Protein AF-A0A972LUA3-F1 (afdb_monomer_lite)

Radius of gyration: 12.93 Å; chains: 1; bounding box: 34×19×26 Å

Secondary structure (DSSP, 8-state):
-TT-TT----EEES-BS-HHHHHH-S---S-GGGPPTTGGGT--HHHHHHHHGGGT-EEES-B-SSPPP-

Structure (mmCIF, N/CA/C/O backbone):
data_AF-A0A972LUA3-F1
#
_entry.id   AF-A0A972LUA3-F1
#
loop_
_atom_site.group_PDB
_atom_site.id
_atom_site.type_symbol
_atom_site.label_atom_id
_atom_site.label_alt_id
_atom_site.label_comp_id
_atom_site.label_asym_id
_atom_site.label_ent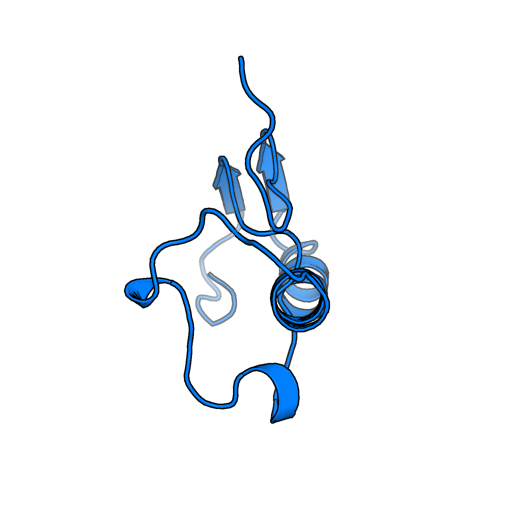ity_id
_atom_site.label_seq_id
_atom_site.pdbx_PDB_ins_code
_atom_site.Cartn_x
_atom_site.Cartn_y
_atom_site.Cartn_z
_atom_site.occupancy
_atom_site.B_iso_or_equiv
_atom_site.auth_seq_id
_atom_site.auth_comp_id
_atom_site.auth_asym_id
_atom_site.auth_atom_id
_atom_site.pdbx_PDB_model_num
ATOM 1 N N . ALA A 1 1 ? -8.345 -3.872 5.461 1.00 89.38 1 ALA A N 1
ATOM 2 C CA . ALA A 1 1 ? -9.120 -2.700 5.928 1.00 89.38 1 ALA A CA 1
ATOM 3 C C . ALA A 1 1 ? -10.249 -2.330 4.968 1.00 89.38 1 ALA A C 1
ATOM 5 O O . ALA A 1 1 ? -11.367 -2.166 5.431 1.00 89.38 1 ALA A O 1
ATOM 6 N N . LEU A 1 2 ? -9.985 -2.238 3.656 1.00 93.31 2 LEU A N 1
ATOM 7 C CA . LEU A 1 2 ? -10.997 -1.866 2.657 1.00 93.31 2 LEU A CA 1
ATOM 8 C C . LEU A 1 2 ? -12.221 -2.800 2.663 1.00 93.31 2 LEU A C 1
ATOM 10 O O . LEU A 1 2 ? -13.347 -2.336 2.759 1.00 93.31 2 LEU A O 1
ATOM 14 N N . LEU A 1 3 ? -11.979 -4.114 2.672 1.00 95.44 3 LEU A N 1
ATOM 15 C CA . LEU A 1 3 ? -13.022 -5.152 2.675 1.00 95.44 3 LEU A CA 1
ATOM 16 C C . LEU A 1 3 ? -13.579 -5.481 4.074 1.00 95.44 3 LEU A C 1
ATOM 18 O O . LEU A 1 3 ? -14.399 -6.378 4.218 1.00 95.44 3 LEU A O 1
ATOM 22 N N . ALA A 1 4 ? -13.088 -4.811 5.118 1.00 96.00 4 ALA A N 1
ATOM 23 C CA . ALA A 1 4 ? -13.465 -5.084 6.501 1.00 96.00 4 ALA A CA 1
ATOM 24 C C . ALA A 1 4 ? -14.367 -3.953 7.002 1.00 96.00 4 ALA A C 1
ATOM 26 O O . ALA A 1 4 ? -13.877 -2.892 7.404 1.00 96.00 4 ALA A O 1
ATOM 27 N N . GLU A 1 5 ? -15.682 -4.157 6.936 1.00 94.00 5 GLU A N 1
ATOM 28 C CA . GLU A 1 5 ? -16.693 -3.140 7.256 1.00 94.00 5 GLU A CA 1
ATOM 29 C C . GLU A 1 5 ? -16.563 -2.600 8.683 1.00 94.00 5 GLU A C 1
ATOM 31 O O . GLU A 1 5 ? -16.677 -1.396 8.891 1.00 94.00 5 GLU A O 1
ATOM 36 N N . GLN A 1 6 ? -16.201 -3.455 9.641 1.00 96.81 6 GLN A N 1
ATOM 37 C CA . GLN A 1 6 ? -16.051 -3.104 11.055 1.00 96.81 6 GLN A CA 1
ATOM 38 C C . GLN A 1 6 ? -14.882 -2.150 11.353 1.00 96.81 6 GLN A C 1
ATOM 40 O O . GLN A 1 6 ? -14.800 -1.597 12.447 1.00 96.81 6 GLN A O 1
ATOM 45 N N . VAL A 1 7 ? -13.943 -1.976 10.418 1.00 97.25 7 VAL A N 1
ATOM 46 C CA . VAL A 1 7 ? -12.795 -1.078 10.604 1.00 97.25 7 VAL A CA 1
ATOM 47 C C . VAL A 1 7 ? -13.238 0.370 10.416 1.00 97.25 7 VAL A C 1
ATOM 49 O O . VAL A 1 7 ? -13.670 0.744 9.326 1.00 97.25 7 VAL A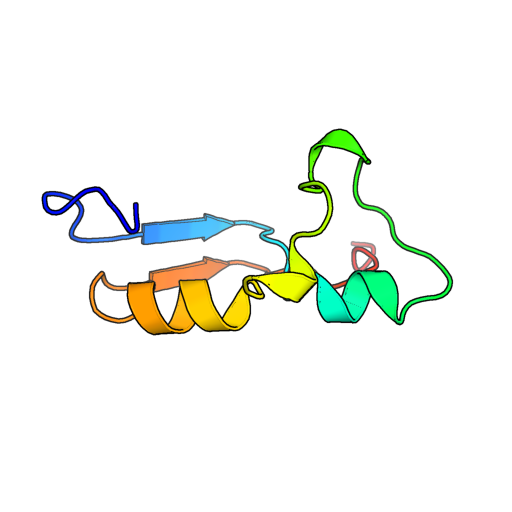 O 1
ATOM 52 N N . THR A 1 8 ? -13.072 1.187 11.454 1.00 96.69 8 THR A N 1
ATOM 53 C CA . THR A 1 8 ? -13.474 2.605 11.475 1.00 96.69 8 THR A CA 1
ATOM 54 C C . THR A 1 8 ? -12.306 3.583 11.341 1.00 96.69 8 THR A C 1
ATOM 56 O O . THR A 1 8 ? -12.521 4.722 10.936 1.00 96.69 8 THR A O 1
ATOM 59 N N . GLN A 1 9 ? -11.082 3.144 11.653 1.00 97.56 9 GLN A N 1
ATOM 60 C CA . GLN A 1 9 ? -9.864 3.944 11.550 1.00 97.56 9 GLN A CA 1
ATOM 61 C C . GLN A 1 9 ? -8.715 3.118 10.965 1.00 97.56 9 GLN A C 1
ATOM 63 O O . GLN A 1 9 ? -8.506 1.967 11.356 1.00 97.56 9 GLN A O 1
ATOM 68 N N . VAL A 1 10 ? -7.939 3.717 10.062 1.00 98.00 10 VAL A N 1
ATOM 69 C CA . VAL A 1 10 ? -6.732 3.112 9.485 1.00 98.00 10 VAL A CA 1
ATOM 70 C C . VAL A 1 10 ? -5.554 4.058 9.663 1.00 98.00 10 VAL A C 1
ATOM 72 O O . VAL A 1 10 ? -5.627 5.232 9.317 1.00 98.00 10 VAL A O 1
ATOM 75 N N . THR A 1 11 ? -4.439 3.556 10.190 1.00 98.12 11 THR A N 1
ATOM 76 C CA . THR A 1 11 ? -3.168 4.288 10.199 1.00 98.1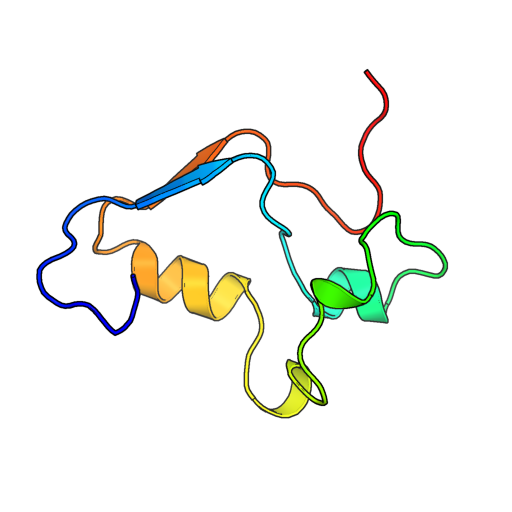2 11 THR A CA 1
ATOM 77 C C . THR A 1 11 ? -2.118 3.485 9.454 1.00 98.12 11 THR A C 1
ATOM 79 O O . THR A 1 11 ? -1.824 2.352 9.829 1.00 98.12 11 THR A O 1
ATOM 82 N N . LEU A 1 12 ? -1.566 4.082 8.405 1.00 97.00 12 LEU A N 1
ATOM 83 C CA . LEU A 1 12 ? -0.484 3.533 7.603 1.00 97.00 12 LEU A CA 1
ATOM 84 C C . LEU A 1 12 ? 0.805 4.273 7.959 1.00 97.00 12 LEU A C 1
ATOM 86 O O . LEU A 1 12 ? 0.819 5.502 8.003 1.00 97.00 12 LEU A O 1
ATOM 90 N N . LYS A 1 13 ? 1.871 3.529 8.240 1.00 96.31 13 LYS A N 1
ATOM 91 C CA . LYS A 1 13 ? 3.197 4.074 8.548 1.00 96.31 13 LYS A CA 1
ATOM 92 C C . LYS A 1 13 ? 4.156 3.622 7.465 1.00 96.31 13 LYS A C 1
ATOM 94 O O . LYS A 1 13 ? 4.163 2.427 7.172 1.00 96.31 13 LYS A O 1
ATOM 99 N N . ASN A 1 14 ? 4.916 4.551 6.888 1.00 95.00 14 ASN A N 1
ATOM 100 C CA . ASN A 1 14 ? 5.937 4.240 5.888 1.00 95.00 14 ASN A CA 1
ATOM 101 C C . ASN A 1 14 ? 5.357 3.456 4.705 1.00 95.00 14 ASN A C 1
ATOM 103 O O . ASN A 1 14 ? 6.009 2.570 4.172 1.00 95.00 14 ASN A O 1
ATOM 107 N N . ALA A 1 15 ? 4.095 3.720 4.354 1.00 95.31 15 ALA A N 1
ATOM 108 C CA . ALA A 1 15 ? 3.411 3.007 3.286 1.00 95.31 15 ALA A CA 1
ATOM 109 C C . ALA A 1 15 ? 3.813 3.563 1.922 1.00 95.31 15 ALA A C 1
ATOM 111 O O . ALA A 1 15 ? 4.041 4.766 1.790 1.00 95.31 15 ALA A O 1
ATOM 112 N N . LEU A 1 16 ? 3.851 2.680 0.924 1.00 96.06 16 LEU A N 1
ATOM 113 C CA . LEU A 1 16 ? 4.121 3.050 -0.458 1.00 96.06 16 LEU A CA 1
ATOM 114 C C . LEU A 1 16 ? 3.052 4.026 -0.958 1.00 96.06 16 LEU A C 1
ATOM 116 O O . LEU A 1 16 ? 1.858 3.796 -0.774 1.00 96.06 16 LEU A O 1
ATOM 120 N N . THR A 1 17 ? 3.462 5.109 -1.599 1.00 96.25 17 THR A N 1
ATOM 121 C CA . THR A 1 17 ? 2.553 6.115 -2.168 1.00 96.25 17 THR A CA 1
ATOM 122 C C . THR A 1 17 ? 1.802 5.586 -3.388 1.00 96.25 17 THR A C 1
ATOM 124 O O . THR A 1 17 ? 0.592 5.794 -3.492 1.00 96.25 17 THR A O 1
ATOM 127 N N . SER A 1 18 ? 2.503 4.898 -4.293 1.00 97.44 18 SER A N 1
ATOM 128 C CA . SER A 1 18 ? 1.983 4.434 -5.582 1.00 97.44 18 SER A CA 1
ATOM 129 C C . SER A 1 18 ? 2.834 3.297 -6.161 1.00 97.44 18 SER A C 1
ATOM 131 O O . SER A 1 18 ? 4.063 3.333 -6.128 1.00 97.44 18 SER A O 1
ATOM 133 N N . TYR A 1 19 ? 2.180 2.286 -6.733 1.00 97.75 19 TYR A N 1
ATOM 134 C CA . TYR A 1 19 ? 2.826 1.280 -7.574 1.00 97.75 19 TYR A CA 1
ATOM 135 C C . TYR A 1 19 ? 3.242 1.851 -8.935 1.00 97.75 19 TYR A C 1
ATOM 137 O O . TYR A 1 19 ? 4.224 1.379 -9.505 1.00 97.75 19 TYR A O 1
ATOM 145 N N . ALA A 1 20 ? 2.522 2.845 -9.464 1.00 97.75 20 ALA A N 1
ATOM 146 C CA . ALA A 1 20 ? 2.860 3.475 -10.740 1.00 97.75 20 ALA A CA 1
ATOM 147 C C . ALA A 1 20 ? 4.174 4.253 -10.624 1.00 97.75 20 ALA A C 1
ATOM 149 O O . ALA A 1 20 ? 5.046 4.110 -11.473 1.00 97.75 20 ALA A O 1
ATOM 150 N N . GLU A 1 21 ? 4.363 4.965 -9.510 1.00 96.56 21 GLU A N 1
ATOM 151 C CA . GLU A 1 21 ? 5.617 5.658 -9.204 1.00 96.56 21 GLU A CA 1
ATOM 152 C C . GLU A 1 21 ? 6.819 4.697 -9.213 1.00 96.56 21 GLU A C 1
ATOM 154 O O . GLU A 1 21 ? 7.861 5.020 -9.778 1.00 96.56 21 GLU A O 1
ATOM 159 N N . ILE A 1 22 ? 6.672 3.485 -8.661 1.00 95.75 22 ILE A N 1
ATOM 160 C CA . ILE A 1 22 ? 7.715 2.443 -8.721 1.00 95.75 22 ILE A CA 1
ATOM 161 C C . ILE A 1 22 ? 7.981 2.018 -10.166 1.00 95.75 22 ILE A C 1
ATOM 163 O O . ILE A 1 22 ? 9.134 1.897 -10.563 1.00 95.75 22 ILE A O 1
ATOM 167 N N . ALA A 1 23 ? 6.923 1.762 -10.941 1.00 95.50 23 ALA A N 1
ATOM 168 C CA . ALA A 1 23 ? 7.042 1.272 -12.312 1.00 95.50 23 ALA A CA 1
ATOM 169 C C . ALA A 1 23 ? 7.706 2.289 -13.256 1.00 95.50 23 ALA A C 1
ATOM 171 O O . ALA A 1 23 ? 8.369 1.893 -14.212 1.00 95.50 23 ALA A O 1
ATOM 172 N N . GLU A 1 24 ? 7.524 3.583 -12.989 1.00 96.50 24 GLU A N 1
ATOM 173 C CA . GLU A 1 24 ? 8.122 4.687 -13.748 1.00 96.50 24 GLU A CA 1
ATOM 174 C C . GLU A 1 24 ? 9.530 5.062 -13.259 1.00 96.50 24 GLU A C 1
ATOM 176 O O . GLU A 1 24 ? 10.263 5.759 -13.963 1.00 96.50 24 GLU A O 1
ATOM 181 N N . SER A 1 25 ? 9.929 4.595 -12.074 1.00 96.19 25 SER A N 1
ATOM 182 C CA . SER A 1 25 ? 11.238 4.886 -11.490 1.00 96.19 25 SER A CA 1
ATOM 183 C C . SER A 1 25 ? 12.311 3.919 -11.987 1.00 96.19 25 SER A C 1
ATOM 185 O O . SER A 1 25 ? 12.120 2.707 -12.024 1.00 96.19 25 SER A O 1
ATOM 187 N N . GLU A 1 26 ? 13.492 4.453 -12.309 1.00 95.12 26 GLU A N 1
ATOM 188 C CA . GLU A 1 26 ? 14.652 3.640 -12.705 1.00 95.12 26 GLU A CA 1
ATOM 189 C C . GLU A 1 26 ? 15.168 2.767 -11.548 1.00 95.12 26 GLU A C 1
ATOM 191 O O . GLU A 1 26 ? 15.610 1.640 -11.763 1.00 95.12 26 GLU A O 1
ATOM 196 N N . ASN A 1 27 ? 15.080 3.279 -10.316 1.00 94.81 27 ASN A N 1
ATOM 197 C CA . ASN A 1 27 ? 15.499 2.601 -9.094 1.00 94.81 27 ASN A CA 1
ATOM 198 C C . ASN A 1 27 ? 14.399 2.692 -8.031 1.00 94.81 27 ASN A C 1
ATOM 200 O O . ASN A 1 27 ? 13.675 3.686 -7.965 1.00 94.81 27 ASN A O 1
ATOM 204 N N . TYR A 1 28 ? 14.312 1.679 -7.171 1.00 94.75 28 TYR A N 1
ATOM 205 C CA . TYR A 1 28 ? 13.425 1.662 -6.011 1.00 94.75 28 TYR A CA 1
ATOM 206 C C . TYR A 1 28 ? 14.031 0.837 -4.870 1.00 94.75 28 TYR A C 1
ATOM 208 O O . TYR A 1 28 ? 14.774 -0.114 -5.113 1.00 94.75 28 TYR A O 1
ATOM 216 N N . ASP A 1 29 ? 13.664 1.167 -3.630 1.00 94.62 29 ASP A N 1
ATOM 217 C CA . ASP A 1 29 ? 14.222 0.533 -2.419 1.00 94.62 29 ASP A CA 1
ATOM 218 C C . ASP A 1 29 ? 13.319 -0.570 -1.833 1.00 94.62 29 ASP A C 1
ATOM 220 O O . ASP A 1 29 ? 13.661 -1.248 -0.861 1.00 94.62 29 ASP A O 1
ATOM 224 N N . TRP A 1 30 ? 12.139 -0.763 -2.420 1.00 93.94 30 TRP A N 1
ATOM 225 C CA . TRP A 1 30 ? 11.130 -1.691 -1.924 1.00 93.94 30 TRP A CA 1
ATOM 226 C C . TRP A 1 30 ? 11.464 -3.161 -2.221 1.00 93.94 30 TRP A C 1
ATOM 228 O O . TRP A 1 30 ? 11.890 -3.500 -3.327 1.00 93.94 30 TRP A O 1
ATOM 238 N N . PRO A 1 31 ? 11.213 -4.084 -1.273 1.00 94.56 31 PRO A N 1
ATOM 239 C CA . PRO A 1 31 ? 11.409 -5.505 -1.515 1.00 94.56 31 PRO A CA 1
ATOM 240 C C . PRO A 1 31 ? 10.397 -6.026 -2.541 1.00 94.56 31 PRO A C 1
ATOM 242 O O . PRO A 1 31 ? 9.215 -5.698 -2.474 1.00 94.56 31 PRO A O 1
ATOM 245 N N . LEU A 1 32 ? 10.823 -6.948 -3.410 1.00 92.44 32 LEU A N 1
ATOM 246 C CA . LEU A 1 32 ? 9.946 -7.555 -4.425 1.00 92.44 32 LEU A CA 1
ATOM 247 C C . LEU A 1 32 ? 8.678 -8.201 -3.838 1.00 92.44 32 LEU A C 1
ATOM 249 O O . LEU A 1 32 ? 7.642 -8.238 -4.493 1.00 92.44 32 LEU A O 1
ATOM 253 N N . ALA A 1 33 ? 8.740 -8.678 -2.591 1.00 95.00 33 ALA A N 1
ATOM 254 C CA . ALA A 1 33 ? 7.594 -9.250 -1.884 1.00 95.00 33 ALA A CA 1
ATOM 255 C C . ALA A 1 33 ? 6.469 -8.233 -1.586 1.00 95.00 33 ALA A C 1
ATOM 257 O O . ALA A 1 33 ? 5.363 -8.646 -1.247 1.00 95.00 33 ALA A O 1
ATOM 258 N N . ALA A 1 34 ? 6.730 -6.925 -1.700 1.00 92.38 34 ALA A N 1
ATOM 259 C CA . ALA A 1 34 ? 5.724 -5.872 -1.556 1.00 92.38 34 ALA A CA 1
ATOM 260 C C . ALA A 1 34 ? 4.878 -5.662 -2.828 1.00 92.38 34 ALA A C 1
ATOM 262 O O . ALA A 1 34 ? 3.882 -4.931 -2.791 1.00 92.38 34 ALA A O 1
ATOM 263 N N . PHE A 1 35 ? 5.249 -6.293 -3.948 1.00 94.50 35 PHE A N 1
ATOM 264 C CA . PHE A 1 35 ? 4.570 -6.124 -5.227 1.00 94.50 35 PHE A CA 1
ATOM 265 C C . PHE A 1 35 ? 3.613 -7.267 -5.528 1.00 94.50 35 PHE A C 1
ATOM 267 O O . PHE A 1 35 ? 3.917 -8.449 -5.362 1.00 94.50 35 PHE A O 1
ATOM 274 N N . LEU A 1 36 ? 2.441 -6.886 -6.027 1.00 94.94 36 LEU A N 1
ATOM 275 C CA . LEU A 1 36 ? 1.445 -7.817 -6.523 1.00 94.94 36 LEU A CA 1
ATOM 276 C C . LEU A 1 36 ? 1.593 -7.943 -8.048 1.00 94.94 36 LEU A C 1
ATOM 278 O O . LEU A 1 36 ? 1.693 -6.920 -8.735 1.00 94.94 36 LEU A O 1
ATOM 282 N N . PRO A 1 37 ? 1.592 -9.167 -8.605 1.00 95.56 37 PRO A N 1
ATOM 283 C CA . PRO A 1 37 ? 1.653 -9.356 -10.047 1.00 95.56 37 PRO A CA 1
ATOM 284 C C . PRO A 1 37 ? 0.524 -8.608 -10.760 1.00 95.56 37 PRO A C 1
ATOM 286 O O . PRO A 1 37 ? -0.639 -8.721 -10.377 1.00 95.56 37 PRO A O 1
ATOM 289 N N . ASN A 1 38 ? 0.875 -7.876 -11.821 1.00 96.06 38 ASN A N 1
ATOM 290 C CA . ASN A 1 38 ? -0.069 -7.172 -12.694 1.00 96.06 38 ASN A CA 1
ATOM 291 C C . ASN A 1 38 ? -0.979 -6.141 -11.986 1.00 96.06 38 ASN A C 1
ATOM 293 O O . ASN A 1 38 ? -2.049 -5.817 -12.492 1.00 96.06 38 ASN A O 1
ATOM 297 N N . VAL A 1 39 ? -0.580 -5.612 -10.822 1.00 97.00 39 VAL A N 1
ATOM 298 C CA . VAL A 1 39 ? -1.448 -4.757 -9.990 1.00 97.00 39 VAL A CA 1
ATOM 299 C C . VAL A 1 39 ? -1.969 -3.513 -10.711 1.00 97.00 39 VAL A C 1
ATOM 301 O O . VAL A 1 39 ? -3.162 -3.230 -10.631 1.00 97.00 39 VAL A O 1
ATOM 304 N N . LEU A 1 40 ? -1.124 -2.849 -11.506 1.00 97.62 40 LEU A N 1
ATOM 305 C CA . LEU A 1 40 ? -1.471 -1.621 -12.230 1.00 97.62 40 LEU A CA 1
ATOM 306 C C . LEU A 1 40 ? -2.525 -1.816 -13.328 1.00 97.62 40 LEU A C 1
ATOM 308 O O . LEU A 1 40 ? -3.146 -0.848 -13.753 1.00 97.62 40 LEU A O 1
ATOM 312 N N . ALA A 1 41 ? -2.777 -3.054 -13.766 1.00 97.88 41 ALA A N 1
ATOM 313 C CA . ALA A 1 41 ? -3.901 -3.348 -14.654 1.00 97.88 41 ALA A CA 1
ATOM 314 C C . ALA A 1 41 ? -5.259 -3.325 -13.925 1.00 97.88 41 ALA A C 1
ATOM 316 O O . ALA A 1 41 ? -6.304 -3.359 -14.573 1.00 97.88 41 ALA A O 1
ATOM 317 N N . HIS A 1 42 ? -5.252 -3.306 -12.588 1.00 97.06 42 HIS A N 1
ATOM 318 C CA . HIS A 1 42 ? -6.443 -3.392 -11.747 1.00 97.06 42 HIS A CA 1
ATOM 319 C C . HIS A 1 42 ? -6.652 -2.144 -10.885 1.00 97.06 42 HIS A C 1
ATOM 321 O O . HIS A 1 42 ? -7.776 -1.653 -10.814 1.00 97.06 42 HIS A O 1
ATOM 327 N N . PHE A 1 43 ? -5.610 -1.662 -10.203 1.00 97.19 43 PHE A N 1
ATOM 328 C CA . PHE A 1 43 ? -5.674 -0.483 -9.338 1.00 97.19 43 PHE A CA 1
ATOM 329 C C . PHE A 1 43 ? -4.278 0.059 -9.015 1.00 97.19 43 PHE A C 1
ATOM 331 O O . PHE A 1 43 ? -3.273 -0.638 -9.169 1.00 97.19 43 PHE A O 1
ATOM 338 N N . ASP A 1 44 ? -4.239 1.270 -8.464 1.00 97.88 44 ASP A N 1
ATOM 339 C CA . ASP A 1 44 ? -3.074 1.786 -7.749 1.00 97.88 44 ASP A CA 1
ATOM 340 C C . ASP A 1 44 ? -3.413 2.107 -6.273 1.00 97.88 44 ASP A C 1
ATOM 342 O O . ASP A 1 44 ? -4.578 2.182 -5.868 1.00 97.88 44 ASP A O 1
ATOM 346 N N . LEU A 1 45 ? -2.400 2.261 -5.419 1.00 97.50 45 LEU A N 1
ATOM 347 C CA . LEU A 1 45 ? -2.568 2.568 -3.997 1.00 97.50 45 LEU A CA 1
ATOM 348 C C . LEU A 1 45 ? -3.334 3.876 -3.730 1.00 97.50 45 LEU A C 1
ATOM 350 O O . LEU A 1 45 ? -4.166 3.8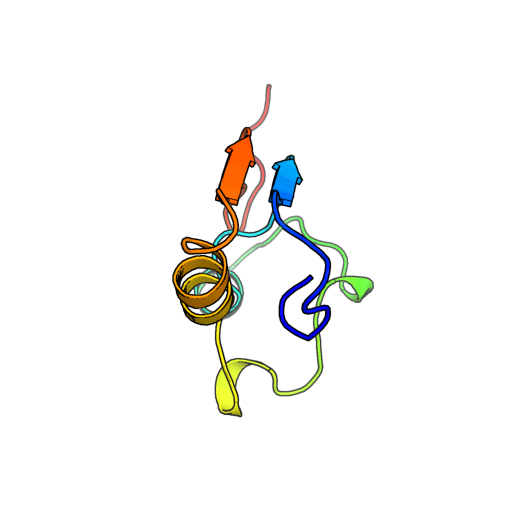60 -2.816 1.00 97.50 45 LEU A O 1
ATOM 354 N N . PRO A 1 46 ? -3.182 4.962 -4.518 1.00 98.12 46 PRO A N 1
ATOM 355 C CA . PRO A 1 46 ? -4.014 6.155 -4.370 1.00 98.12 46 PRO A CA 1
ATOM 356 C C . PRO A 1 46 ? -5.521 5.874 -4.474 1.00 98.12 46 PRO A C 1
ATOM 358 O O . PRO A 1 46 ? -6.306 6.478 -3.738 1.00 98.12 46 PRO A O 1
ATOM 361 N N . ASP A 1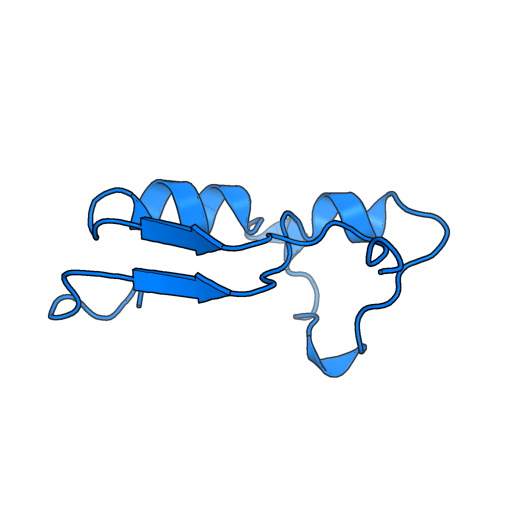 47 ? -5.945 4.914 -5.306 1.00 97.81 47 ASP A N 1
ATOM 362 C CA . ASP A 1 47 ? -7.354 4.507 -5.381 1.00 97.81 47 ASP A CA 1
ATOM 363 C C . ASP A 1 47 ? -7.823 3.857 -4.080 1.00 97.81 47 ASP A C 1
ATOM 365 O O . ASP A 1 47 ? -8.904 4.165 -3.568 1.00 97.81 47 ASP A O 1
ATOM 369 N N . CYS A 1 48 ? -6.986 2.991 -3.507 1.00 97.19 48 CYS A N 1
ATOM 370 C 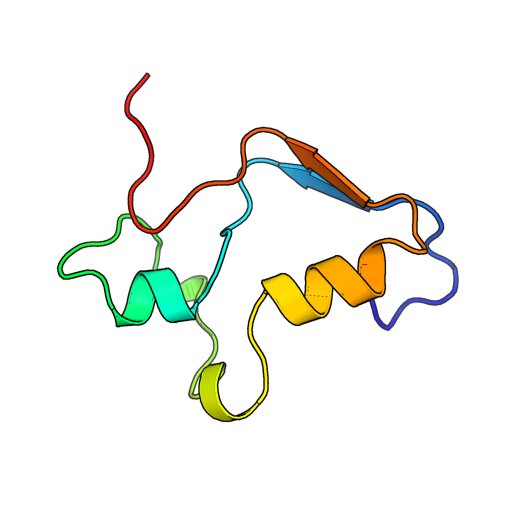CA . CYS A 1 48 ? -7.267 2.354 -2.227 1.00 97.19 48 CYS A CA 1
ATOM 371 C C . CYS A 1 48 ? -7.309 3.379 -1.087 1.00 97.19 48 CYS A C 1
ATOM 373 O O . CYS A 1 48 ? -8.183 3.300 -0.224 1.00 97.19 48 CYS A O 1
ATOM 375 N N . TYR A 1 49 ? -6.394 4.350 -1.077 1.00 97.62 49 TYR A N 1
ATOM 376 C CA . TYR A 1 49 ? -6.349 5.398 -0.058 1.00 97.62 49 TYR A CA 1
ATOM 377 C C . TYR A 1 49 ? -7.588 6.280 -0.092 1.00 97.62 49 TYR A C 1
ATOM 379 O O . TYR A 1 49 ? -8.198 6.478 0.957 1.00 97.62 49 TYR A O 1
ATOM 387 N N . ARG A 1 50 ? -8.030 6.693 -1.283 1.00 97.62 50 ARG A N 1
ATOM 388 C CA . ARG A 1 50 ? -9.287 7.429 -1.470 1.00 97.62 50 ARG A CA 1
ATOM 389 C C . ARG A 1 50 ? -10.490 6.660 -0.922 1.00 97.62 50 ARG A C 1
ATOM 391 O O . ARG A 1 50 ? -11.320 7.220 -0.215 1.00 97.62 50 ARG A O 1
ATOM 398 N N . ALA A 1 51 ? -10.569 5.355 -1.177 1.00 96.50 51 ALA A N 1
ATOM 399 C CA . ALA A 1 51 ? -11.647 4.531 -0.632 1.00 96.50 51 ALA A CA 1
ATOM 400 C C . ALA A 1 51 ? -11.568 4.364 0.903 1.00 96.50 51 ALA A C 1
ATOM 402 O O . ALA A 1 51 ? -12.586 4.168 1.568 1.00 96.50 51 ALA A O 1
ATOM 403 N N . LEU A 1 52 ? -10.370 4.467 1.485 1.00 97.25 52 LEU A N 1
ATOM 404 C CA . LEU A 1 52 ? -10.139 4.403 2.930 1.00 97.25 52 LEU A CA 1
ATOM 405 C C . LEU A 1 52 ? -10.322 5.748 3.653 1.00 97.25 52 LEU A C 1
ATOM 407 O O . LEU A 1 52 ? -10.357 5.742 4.883 1.00 97.25 52 LEU A O 1
ATOM 411 N N . GLU A 1 53 ? -10.490 6.877 2.957 1.00 95.81 53 GLU A N 1
ATOM 412 C CA . GLU A 1 53 ? -10.730 8.192 3.583 1.00 95.81 53 GLU A CA 1
ATOM 413 C C . GLU A 1 53 ? -11.942 8.172 4.524 1.00 95.81 53 GLU A C 1
ATOM 415 O O . GLU A 1 53 ? -11.891 8.715 5.629 1.00 95.81 53 GLU A O 1
ATOM 420 N N . GLN A 1 54 ? -12.998 7.445 4.143 1.00 95.50 54 GLN A N 1
ATOM 421 C CA . GLN A 1 54 ? -14.198 7.241 4.966 1.00 95.50 54 GLN A CA 1
ATOM 422 C C . GLN A 1 54 ? -13.905 6.529 6.299 1.00 95.50 54 GLN A C 1
ATOM 424 O O . GLN A 1 54 ? -14.694 6.617 7.238 1.00 95.50 54 GLN A O 1
ATOM 429 N N . LYS A 1 55 ? -12.765 5.837 6.400 1.00 97.25 55 LYS A N 1
ATOM 430 C CA . LYS A 1 55 ? -12.279 5.128 7.591 1.00 97.25 55 LYS A CA 1
ATOM 431 C C . LYS A 1 55 ? -11.149 5.902 8.277 1.00 97.25 55 LYS A C 1
ATOM 433 O O . LYS A 1 55 ? -10.176 5.291 8.718 1.00 97.25 55 LYS A O 1
ATOM 438 N N . GLN A 1 56 ? -11.244 7.234 8.323 1.00 97.12 56 GLN A N 1
ATOM 439 C CA . GLN A 1 56 ? -10.297 8.128 9.011 1.00 97.12 56 GLN A CA 1
ATOM 440 C C . GLN A 1 56 ? -8.831 7.779 8.711 1.00 97.12 56 GLN A C 1
ATOM 442 O O . GLN A 1 56 ? -8.020 7.583 9.623 1.00 97.12 56 GLN A O 1
ATOM 447 N N . LEU A 1 57 ? -8.508 7.624 7.424 1.00 97.88 57 LEU A N 1
ATOM 448 C CA . LEU A 1 57 ? -7.165 7.251 7.002 1.00 97.88 57 LEU A CA 1
ATOM 449 C C . LEU A 1 57 ? -6.145 8.290 7.482 1.00 97.88 57 LEU A C 1
ATOM 451 O O . LEU A 1 57 ? -6.238 9.474 7.168 1.00 97.88 57 LEU A O 1
ATOM 455 N N . ARG A 1 58 ? -5.119 7.818 8.189 1.00 98.12 58 ARG A N 1
ATOM 456 C CA . ARG A 1 58 ? -3.935 8.597 8.544 1.00 98.12 58 ARG A CA 1
ATOM 457 C C . ARG A 1 58 ? -2.701 7.952 7.936 1.00 98.12 58 ARG A C 1
ATOM 459 O O . ARG A 1 58 ? -2.421 6.788 8.208 1.00 98.12 58 ARG A O 1
ATOM 466 N N . GLN A 1 59 ? -1.943 8.722 7.170 1.00 97.06 59 GLN A N 1
ATOM 467 C CA . GLN A 1 59 ? -0.644 8.302 6.652 1.00 97.06 59 GLN A CA 1
ATOM 468 C C . GLN A 1 59 ? 0.454 9.024 7.430 1.00 97.06 59 GLN A C 1
ATOM 470 O O . GLN A 1 59 ? 0.378 10.231 7.652 1.00 97.06 59 GLN A O 1
ATOM 475 N N . ILE A 1 60 ? 1.436 8.270 7.905 1.00 97.50 60 ILE A N 1
ATOM 476 C CA . ILE A 1 60 ? 2.603 8.777 8.622 1.00 97.50 60 ILE A CA 1
ATOM 477 C C . ILE A 1 60 ? 3.812 8.421 7.772 1.00 97.50 60 ILE A C 1
ATOM 479 O O . ILE A 1 60 ? 4.035 7.239 7.516 1.00 97.50 60 ILE A O 1
ATOM 483 N N . GLU A 1 61 ? 4.547 9.445 7.340 1.00 95.56 61 GLU A N 1
ATOM 484 C CA . GLU A 1 61 ? 5.772 9.303 6.540 1.00 95.56 61 GLU A CA 1
ATOM 485 C C . GLU A 1 61 ? 5.593 8.367 5.331 1.00 95.56 61 GLU A C 1
ATOM 487 O O . GLU A 1 61 ? 6.340 7.399 5.207 1.00 95.56 61 GLU A O 1
ATOM 492 N N . PRO A 1 62 ? 4.581 8.577 4.464 1.00 95.12 62 PRO A N 1
ATOM 493 C CA . PRO A 1 62 ? 4.447 7.761 3.262 1.00 95.12 62 PRO A CA 1
ATOM 494 C C . PRO A 1 62 ? 5.727 7.859 2.420 1.00 95.12 62 PRO A C 1
ATOM 496 O O . PRO A 1 62 ? 6.345 8.922 2.343 1.00 95.12 62 PRO A O 1
ATOM 499 N N . GLN A 1 63 ? 6.134 6.742 1.825 1.00 95.50 63 GLN A N 1
ATOM 500 C CA . GLN A 1 63 ? 7.388 6.623 1.089 1.00 95.50 63 GLN A CA 1
ATOM 501 C C . GLN A 1 63 ? 7.115 6.423 -0.400 1.00 95.50 63 GLN A C 1
ATOM 503 O O . GLN A 1 63 ? 6.265 5.613 -0.773 1.00 95.50 63 GLN A O 1
ATOM 508 N N . GLY A 1 64 ? 7.850 7.172 -1.221 1.00 94.31 64 GLY A N 1
ATOM 509 C CA . GLY A 1 64 ? 7.876 7.026 -2.673 1.00 94.31 64 GLY A CA 1
ATOM 510 C C . GLY A 1 64 ? 8.674 5.808 -3.127 1.00 94.31 64 GLY A C 1
ATOM 511 O O . GLY A 1 64 ? 8.922 4.880 -2.351 1.00 94.31 64 GLY A O 1
ATOM 512 N N . ALA A 1 65 ? 9.115 5.822 -4.383 1.00 94.62 65 ALA A N 1
ATOM 513 C CA . ALA A 1 65 ? 9.895 4.719 -4.943 1.00 94.62 65 ALA A CA 1
ATOM 514 C C . ALA A 1 65 ? 11.217 4.459 -4.198 1.00 94.62 65 ALA A C 1
ATOM 516 O O . ALA A 1 65 ? 11.587 3.308 -3.951 1.00 94.62 65 ALA A O 1
ATOM 517 N N . THR A 1 66 ? 11.890 5.529 -3.786 1.00 92.06 66 THR A N 1
ATOM 518 C CA . THR A 1 66 ? 13.095 5.485 -2.953 1.00 92.06 66 THR A CA 1
ATOM 519 C C . THR A 1 66 ? 12.808 6.061 -1.576 1.00 92.06 66 THR A C 1
ATOM 521 O O . THR A 1 66 ? 12.122 7.082 -1.450 1.00 92.06 66 THR A O 1
ATOM 524 N N . SER A 1 67 ? 13.357 5.445 -0.537 1.00 77.62 67 SER A N 1
ATOM 525 C CA . SER A 1 67 ? 13.256 5.967 0.821 1.00 77.62 67 SER A CA 1
ATOM 526 C C . SER A 1 67 ? 14.146 7.204 0.962 1.00 77.62 67 SER A C 1
ATOM 528 O O . SER A 1 67 ? 15.319 7.187 0.593 1.00 77.62 67 SER A O 1
ATOM 530 N N . THR A 1 68 ? 13.624 8.290 1.532 1.00 65.31 68 THR A N 1
ATOM 531 C CA . THR A 1 68 ? 14.454 9.451 1.875 1.00 65.31 68 THR A CA 1
ATOM 532 C C . THR A 1 68 ? 15.426 9.050 2.993 1.00 65.31 68 THR A C 1
ATOM 534 O O . THR A 1 68 ? 14.960 8.577 4.034 1.00 65.31 68 THR A O 1
ATOM 537 N N . PRO A 1 69 ? 16.753 9.198 2.821 1.00 59.50 69 PRO A N 1
ATOM 538 C CA . PRO A 1 69 ? 17.701 8.891 3.887 1.00 59.50 69 PRO A CA 1
ATOM 539 C C . PRO A 1 69 ? 17.508 9.853 5.071 1.00 59.50 69 PRO A C 1
ATOM 541 O O . PRO A 1 69 ? 17.232 11.038 4.867 1.00 59.50 69 PRO A O 1
ATOM 544 N N . PHE A 1 70 ? 17.616 9.310 6.289 1.00 54.47 70 PHE A N 1
ATOM 545 C CA . PHE A 1 70 ? 17.529 10.041 7.561 1.00 54.47 70 PHE A CA 1
ATOM 546 C C . PHE A 1 70 ? 18.742 10.944 7.811 1.00 54.47 70 PHE A C 1
ATOM 548 O O . PHE A 1 70 ? 19.866 10.539 7.429 1.00 54.47 70 PHE A O 1
#

pLDDT: mean 94.22, std 7.84, range [54.47, 98.12]

Sequence (70 aa):
ALLAEQVTQVTLKNALTSYAEIAESENYDWPLAAFLPNVLAHFDLPDCYRALEQKQLRQIEPQGATSTPF

Foldseek 3Di:
DLPDPPQQADEAEQAEPWPVLLVPDPAADDDPVVDDPPVVVPDIVVVVQVSCVRSVYHYHQHAYRYRDDD